Protein AF-A0A6G1HHJ2-F1 (afdb_monomer_lite)

Structure (mmCIF, N/CA/C/O backbone):
data_AF-A0A6G1HHJ2-F1
#
_entry.id   AF-A0A6G1HHJ2-F1
#
loop_
_atom_site.group_PDB
_atom_site.id
_atom_site.type_symbol
_atom_site.label_atom_id
_atom_site.label_alt_id
_atom_site.label_comp_id
_atom_site.label_asym_id
_atom_site.label_entity_id
_atom_site.label_seq_id
_atom_site.pdbx_PDB_ins_code
_atom_site.Cartn_x
_atom_site.Cartn_y
_atom_site.Cartn_z
_atom_site.occupancy
_atom_site.B_iso_or_equiv
_atom_site.auth_seq_id
_atom_site.auth_comp_id
_atom_site.auth_asym_id
_atom_site.auth_atom_id
_atom_site.pdbx_PDB_model_num
ATOM 1 N N . MET A 1 1 ? 3.198 -2.387 -13.524 1.00 81.69 1 MET A N 1
ATOM 2 C CA . MET A 1 1 ? 3.122 -1.892 -12.134 1.00 81.69 1 MET A CA 1
ATOM 3 C C . MET A 1 1 ? 2.609 -2.981 -11.209 1.00 81.69 1 MET A C 1
ATOM 5 O O . MET A 1 1 ? 1.850 -3.835 -11.667 1.00 81.69 1 MET A O 1
ATOM 9 N N . CYS A 1 2 ? 3.080 -2.985 -9.964 1.00 87.50 2 CYS A N 1
ATOM 10 C CA . CYS A 1 2 ? 2.566 -3.855 -8.911 1.00 87.50 2 CYS A CA 1
ATOM 11 C C . CYS A 1 2 ? 1.137 -3.392 -8.547 1.00 87.50 2 CYS A C 1
ATOM 13 O O . CYS A 1 2 ? 0.863 -2.192 -8.583 1.00 87.50 2 CYS A O 1
ATOM 15 N N . GLN A 1 3 ? 0.211 -4.302 -8.250 1.00 90.12 3 GLN A N 1
ATOM 16 C CA . GLN A 1 3 ? -1.125 -3.936 -7.764 1.00 90.12 3 GLN A CA 1
ATOM 17 C C . GLN A 1 3 ? -1.301 -4.433 -6.342 1.00 90.12 3 GLN A C 1
ATOM 19 O O . GLN A 1 3 ? -1.021 -5.599 -6.050 1.00 90.12 3 GLN A O 1
ATOM 24 N N . TYR A 1 4 ? -1.793 -3.543 -5.495 1.00 91.00 4 TYR A N 1
ATOM 25 C CA . TYR A 1 4 ? -2.122 -3.814 -4.111 1.00 91.00 4 TYR A CA 1
ATOM 26 C C . TYR A 1 4 ? -3.631 -3.765 -3.917 1.00 91.00 4 TYR A C 1
ATOM 28 O O . TYR A 1 4 ? -4.371 -3.114 -4.658 1.00 91.00 4 TYR A O 1
ATOM 36 N N . GLU A 1 5 ? -4.069 -4.497 -2.916 1.00 92.12 5 GLU A N 1
ATOM 37 C CA . GLU A 1 5 ? -5.361 -4.354 -2.290 1.00 92.12 5 GLU A CA 1
ATOM 38 C C . GLU A 1 5 ? -5.175 -3.612 -0.979 1.00 92.12 5 GLU A C 1
ATOM 40 O O . GLU A 1 5 ? -4.246 -3.887 -0.215 1.00 92.12 5 GLU A O 1
ATOM 45 N N . ASP A 1 6 ? -6.073 -2.672 -0.759 1.00 92.69 6 ASP A N 1
ATOM 46 C CA . ASP A 1 6 ? -6.117 -1.828 0.414 1.00 92.69 6 ASP A CA 1
ATOM 47 C C . ASP A 1 6 ? -7.174 -2.369 1.377 1.00 92.69 6 ASP A C 1
ATOM 49 O O . ASP A 1 6 ? -8.339 -2.495 1.003 1.00 92.69 6 ASP A O 1
ATOM 53 N N . ILE A 1 7 ? -6.760 -2.781 2.574 1.00 91.75 7 ILE A N 1
ATOM 54 C CA . ILE A 1 7 ? -7.620 -3.472 3.536 1.00 91.75 7 ILE A CA 1
ATOM 55 C C . ILE A 1 7 ? -7.829 -2.574 4.751 1.00 91.75 7 ILE A C 1
ATOM 57 O O . ILE A 1 7 ? -6.879 -2.233 5.459 1.00 91.75 7 ILE A O 1
ATOM 61 N N . HIS A 1 8 ? -9.088 -2.215 4.991 1.00 89.00 8 HIS A N 1
ATOM 62 C CA . HIS A 1 8 ? -9.542 -1.430 6.134 1.00 89.00 8 HIS A CA 1
ATOM 63 C C . HIS A 1 8 ? -10.259 -2.350 7.122 1.00 89.00 8 HIS A C 1
ATOM 65 O O . HIS A 1 8 ? -11.403 -2.756 6.891 1.00 89.00 8 HIS A O 1
ATOM 71 N N . TYR A 1 9 ? -9.601 -2.675 8.230 1.00 85.31 9 TYR A N 1
ATOM 72 C CA . TYR A 1 9 ? -10.172 -3.520 9.275 1.00 85.31 9 TYR A CA 1
ATOM 73 C C . TYR A 1 9 ? -11.159 -2.737 10.147 1.00 85.31 9 TYR A C 1
ATOM 75 O O . TYR A 1 9 ? -11.002 -1.538 10.376 1.00 85.31 9 TYR A O 1
ATOM 83 N N . GLY A 1 10 ? -12.157 -3.431 10.702 1.00 80.75 10 GLY A N 1
ATOM 84 C CA . GLY A 1 10 ? -13.121 -2.820 11.630 1.00 80.75 10 GLY A CA 1
ATOM 85 C C . GLY A 1 10 ? -12.489 -2.281 12.917 1.00 80.75 10 GLY A C 1
ATOM 86 O O . GLY A 1 10 ? -13.037 -1.379 13.540 1.00 80.75 10 GLY A O 1
ATOM 87 N N . CYS A 1 11 ? -11.303 -2.773 13.282 1.00 85.38 11 CYS A N 1
ATOM 88 C CA . CYS A 1 11 ? -10.510 -2.292 14.414 1.00 85.38 11 CYS A CA 1
ATOM 89 C C . CYS A 1 11 ? -9.630 -1.065 14.090 1.00 85.38 11 CYS A C 1
ATOM 91 O O . CYS A 1 11 ? -8.670 -0.817 14.810 1.00 85.38 11 CYS A O 1
ATOM 93 N N . LEU A 1 12 ? -9.916 -0.328 13.007 1.00 80.81 12 LEU A N 1
ATOM 94 C CA . LEU A 1 12 ? -9.119 0.797 12.478 1.00 80.81 12 LEU A CA 1
ATOM 95 C C . LEU A 1 12 ? -7.718 0.447 11.943 1.00 80.81 12 LEU A C 1
ATOM 97 O O . LEU A 1 12 ? -6.992 1.344 11.515 1.00 80.81 12 LEU A O 1
ATOM 101 N N . HIS A 1 13 ? -7.324 -0.826 11.907 1.00 88.06 13 HIS A N 1
ATOM 102 C CA . HIS A 1 13 ? -6.074 -1.197 11.250 1.00 88.06 13 HIS A CA 1
ATOM 103 C C . HIS A 1 13 ? -6.179 -1.052 9.730 1.00 88.06 13 HIS A C 1
ATOM 105 O O . HIS A 1 13 ? -7.234 -1.253 9.122 1.00 88.06 13 HIS A O 1
ATOM 111 N N . HIS A 1 14 ? -5.042 -0.734 9.123 1.00 88.06 14 HIS A N 1
ATOM 112 C CA . HIS A 1 14 ? -4.876 -0.579 7.687 1.00 88.06 14 HIS A CA 1
ATOM 113 C C . HIS A 1 14 ? -3.748 -1.486 7.205 1.00 88.06 14 HIS A C 1
ATOM 115 O O . HIS A 1 14 ? -2.693 -1.560 7.840 1.00 88.06 14 HIS A O 1
ATOM 121 N N . LYS A 1 15 ? -3.965 -2.191 6.092 1.00 89.00 15 LYS A N 1
ATOM 122 C CA . LYS A 1 15 ? -2.946 -3.052 5.487 1.00 89.00 15 LYS A CA 1
ATOM 123 C C . LYS A 1 15 ? -3.001 -2.991 3.973 1.00 89.00 15 LYS A C 1
ATOM 125 O O . LYS A 1 15 ? -4.056 -3.145 3.368 1.00 89.00 15 LYS A O 1
ATOM 130 N N . LEU A 1 16 ? -1.826 -2.879 3.364 1.00 89.06 16 LEU A N 1
ATOM 131 C CA . LEU A 1 16 ? -1.643 -3.069 1.930 1.00 89.06 16 LEU A CA 1
ATOM 132 C C . LEU A 1 16 ? -1.201 -4.508 1.662 1.00 89.06 16 LEU A C 1
ATOM 134 O O . LEU A 1 16 ? -0.155 -4.950 2.143 1.00 89.06 16 LEU A O 1
ATOM 138 N N . ARG A 1 17 ? -1.985 -5.247 0.875 1.00 88.38 17 ARG A N 1
ATOM 139 C CA . ARG A 1 17 ? -1.662 -6.615 0.448 1.00 88.38 17 ARG A CA 1
ATOM 140 C C . ARG A 1 17 ? -1.361 -6.639 -1.042 1.00 88.38 17 ARG A C 1
ATOM 142 O O . ARG A 1 17 ? -2.162 -6.180 -1.845 1.00 88.38 17 ARG A O 1
ATOM 149 N N . LEU A 1 18 ? -0.224 -7.203 -1.436 1.00 87.62 18 LEU A N 1
ATOM 150 C CA . LEU A 1 18 ? 0.113 -7.352 -2.850 1.00 87.62 18 LEU A CA 1
ATOM 151 C C . LEU A 1 18 ? -0.806 -8.396 -3.504 1.00 87.62 18 LEU A C 1
ATOM 153 O O . LEU A 1 18 ? -0.833 -9.548 -3.080 1.00 87.62 18 LEU A O 1
ATOM 157 N N . ILE A 1 19 ? -1.537 -7.998 -4.546 1.00 89.75 19 ILE A N 1
ATOM 158 C CA . ILE A 1 19 ? -2.435 -8.887 -5.308 1.00 89.75 19 ILE A CA 1
ATOM 159 C C . ILE A 1 19 ? -1.876 -9.241 -6.685 1.00 89.75 19 ILE A C 1
ATOM 161 O O . ILE A 1 19 ? -2.217 -10.280 -7.249 1.00 89.75 19 ILE A O 1
ATOM 165 N N . LYS A 1 20 ? 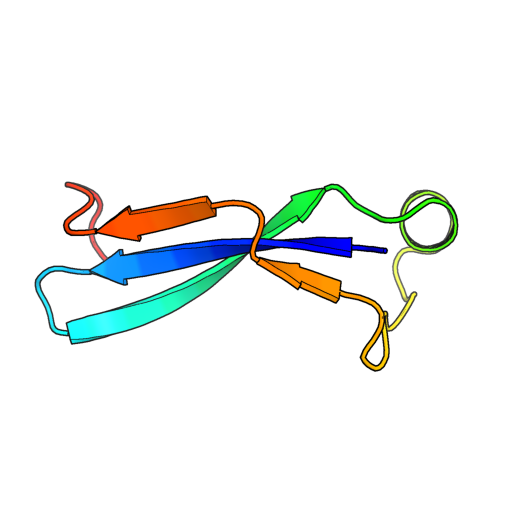-1.002 -8.397 -7.246 1.00 88.19 20 LYS A N 1
ATOM 166 C CA . LYS A 1 20 ? -0.384 -8.652 -8.548 1.00 88.19 20 LYS A CA 1
ATOM 167 C C . LYS A 1 20 ? 1.032 -8.108 -8.606 1.00 88.19 20 LYS A C 1
ATOM 169 O O . LYS A 1 20 ? 1.256 -6.906 -8.492 1.00 88.19 20 LYS A O 1
ATOM 174 N N . HIS A 1 21 ? 1.976 -8.988 -8.907 1.00 87.00 21 HIS A N 1
ATOM 175 C CA . HIS A 1 21 ? 3.343 -8.601 -9.237 1.00 87.00 21 HIS A CA 1
ATOM 176 C C . HIS A 1 21 ? 3.411 -7.976 -10.639 1.00 87.00 21 HIS A C 1
ATOM 178 O O . HIS A 1 21 ? 2.760 -8.456 -11.583 1.00 87.00 21 HIS A O 1
ATOM 184 N N . CYS A 1 22 ? 4.223 -6.922 -10.782 1.00 86.12 22 CYS A N 1
ATOM 185 C CA . CYS A 1 22 ? 4.588 -6.367 -12.085 1.00 86.12 22 CYS A CA 1
ATOM 186 C C . CYS A 1 22 ? 5.441 -7.370 -12.888 1.00 86.12 22 CYS A C 1
ATOM 188 O O . CYS A 1 22 ? 5.874 -8.385 -12.352 1.00 86.12 22 CYS A O 1
ATOM 190 N N . HIS A 1 23 ? 5.695 -7.094 -14.172 1.00 84.69 23 HIS A N 1
ATOM 191 C CA . HIS A 1 23 ? 6.499 -7.988 -15.014 1.00 84.69 23 HIS A CA 1
ATOM 192 C C . HIS A 1 23 ? 7.899 -8.252 -14.429 1.00 84.69 23 HIS A C 1
ATOM 194 O O . HIS A 1 23 ? 8.348 -9.389 -14.409 1.00 84.69 23 HIS A O 1
ATOM 200 N N . PHE A 1 24 ? 8.555 -7.221 -13.889 1.00 82.06 24 PHE A N 1
ATOM 201 C CA . PHE A 1 24 ? 9.894 -7.338 -13.309 1.00 82.06 24 PHE A CA 1
ATOM 202 C C . PHE A 1 24 ? 9.894 -8.077 -11.963 1.00 82.06 24 PHE A C 1
ATOM 204 O O . PHE A 1 24 ? 10.671 -9.005 -11.784 1.00 82.06 24 PHE A O 1
ATOM 211 N N . ALA A 1 25 ? 8.956 -7.758 -11.065 1.00 84.38 25 ALA A N 1
ATOM 212 C CA . ALA A 1 25 ? 8.826 -8.40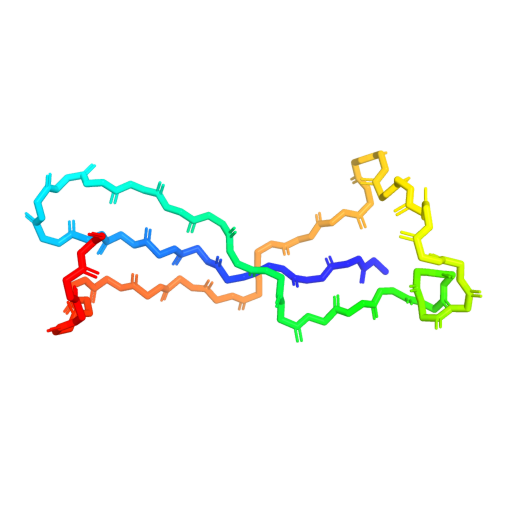0 -9.752 1.00 84.38 25 ALA A CA 1
ATOM 213 C C . ALA A 1 25 ? 8.427 -9.879 -9.806 1.00 84.38 25 ALA A C 1
ATOM 215 O O . ALA A 1 25 ? 8.555 -10.587 -8.816 1.00 84.38 25 ALA A O 1
ATOM 216 N N . ARG A 1 26 ? 7.913 -10.358 -10.944 1.00 82.00 26 ARG A N 1
ATOM 217 C CA . ARG A 1 26 ? 7.693 -11.796 -11.156 1.00 82.00 26 ARG A CA 1
ATOM 218 C C . ARG A 1 26 ? 9.000 -12.563 -11.327 1.00 82.00 26 ARG A C 1
ATOM 220 O O . ARG A 1 26 ? 9.035 -13.742 -11.004 1.00 82.00 26 ARG A O 1
ATOM 227 N N . ASN A 1 27 ? 10.029 -11.898 -11.846 1.00 84.06 27 ASN A N 1
ATOM 228 C CA . ASN A 1 27 ? 11.307 -12.515 -12.188 1.00 84.06 27 ASN A CA 1
ATOM 229 C C . ASN A 1 27 ? 12.399 -12.217 -11.155 1.00 84.06 27 ASN A C 1
ATOM 231 O O . ASN A 1 27 ? 13.360 -12.972 -11.070 1.00 84.06 27 ASN A O 1
ATOM 235 N N . ASP A 1 28 ? 12.258 -11.142 -10.378 1.00 81.62 28 ASP A N 1
ATOM 236 C CA . ASP A 1 28 ? 13.196 -10.764 -9.324 1.00 81.62 28 ASP A CA 1
ATOM 237 C C . ASP A 1 28 ? 12.466 -10.614 -7.973 1.00 81.62 28 ASP A C 1
ATOM 239 O O . ASP A 1 28 ? 11.694 -9.665 -7.800 1.00 81.62 28 ASP A O 1
ATOM 243 N N . PRO A 1 29 ? 12.694 -11.527 -7.004 1.00 72.12 29 PRO A N 1
ATOM 244 C CA . PRO A 1 29 ? 12.069 -11.475 -5.679 1.00 72.12 29 PRO A CA 1
ATOM 245 C C . PRO A 1 29 ? 12.424 -10.216 -4.880 1.00 72.12 29 PRO A C 1
ATOM 247 O O . PRO A 1 29 ? 11.671 -9.821 -3.993 1.00 72.12 29 PRO A O 1
ATOM 250 N N . HIS A 1 30 ? 13.562 -9.586 -5.188 1.00 77.50 30 HIS A N 1
ATOM 251 C CA . HIS A 1 30 ? 14.030 -8.366 -4.528 1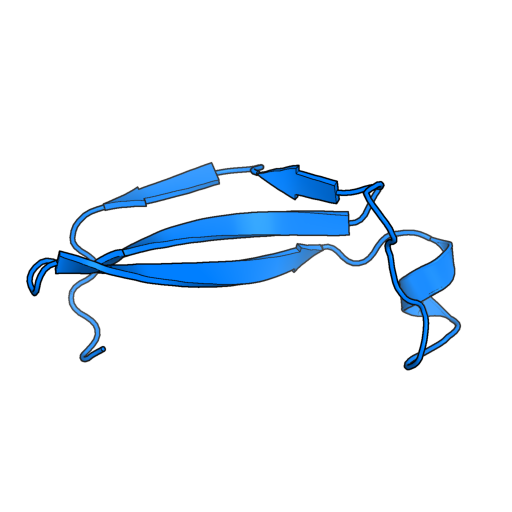.00 77.50 30 HIS A CA 1
ATOM 252 C C . HIS A 1 30 ? 13.610 -7.090 -5.266 1.00 77.50 30 HIS A C 1
ATOM 254 O O . HIS A 1 30 ? 14.073 -5.999 -4.924 1.00 77.50 30 HIS A O 1
ATOM 260 N N . HIS A 1 31 ? 12.714 -7.199 -6.251 1.00 80.88 31 HIS A N 1
ATOM 261 C CA . HIS A 1 31 ? 12.297 -6.055 -7.040 1.00 80.88 31 HIS A CA 1
ATOM 262 C C . HIS A 1 31 ? 11.507 -5.072 -6.179 1.00 80.88 31 HIS A C 1
ATOM 264 O O . HIS A 1 31 ? 10.307 -5.228 -5.932 1.00 80.88 31 HIS A O 1
ATOM 270 N N . ALA A 1 32 ? 12.169 -3.997 -5.777 1.00 71.88 32 ALA A N 1
ATOM 271 C CA . ALA A 1 32 ? 11.506 -2.865 -5.171 1.00 71.88 32 ALA A CA 1
ATOM 272 C C . ALA A 1 32 ? 10.746 -2.089 -6.260 1.00 71.88 32 ALA A C 1
ATOM 274 O O . ALA A 1 32 ? 11.323 -1.346 -7.055 1.00 71.88 32 ALA A O 1
ATOM 275 N N . CYS A 1 33 ? 9.420 -2.258 -6.289 1.00 75.25 33 CYS A N 1
ATOM 276 C CA . CYS A 1 33 ? 8.490 -1.421 -7.053 1.00 75.25 33 CYS A CA 1
ATOM 277 C C . CYS A 1 33 ? 8.496 0.013 -6.444 1.00 75.25 33 CYS A C 1
ATOM 279 O O . CYS A 1 33 ? 7.515 0.416 -5.822 1.00 75.25 33 CYS A O 1
ATOM 281 N N . PHE A 1 34 ? 9.597 0.778 -6.568 1.00 77.12 34 PHE A N 1
ATOM 282 C CA . PHE A 1 34 ? 9.781 2.139 -6.021 1.00 77.12 34 PHE A CA 1
ATOM 283 C C . PHE A 1 34 ? 8.800 3.147 -6.655 1.00 77.12 34 PHE A C 1
ATOM 285 O O . PHE A 1 34 ? 9.130 3.857 -7.599 1.00 77.12 34 PHE A O 1
ATOM 292 N N . GLY A 1 35 ? 7.555 3.177 -6.178 1.00 71.50 35 GLY A N 1
ATOM 293 C CA . GLY A 1 35 ? 6.505 4.071 -6.684 1.00 71.50 35 GLY A CA 1
ATOM 294 C C . GLY A 1 35 ? 5.774 3.576 -7.939 1.00 71.50 35 GLY A C 1
ATOM 295 O O . GLY A 1 35 ? 4.818 4.204 -8.376 1.00 71.50 35 GLY A O 1
ATOM 296 N N . ALA A 1 36 ? 6.151 2.423 -8.501 1.00 81.00 36 ALA A N 1
ATOM 297 C CA . ALA A 1 36 ? 5.462 1.805 -9.639 1.00 81.00 36 ALA A CA 1
ATOM 298 C C . ALA A 1 36 ? 4.362 0.827 -9.186 1.00 81.00 36 ALA A C 1
ATOM 300 O O . ALA A 1 36 ? 4.346 -0.350 -9.585 1.00 81.00 36 ALA A O 1
ATOM 301 N N . TRP A 1 37 ? 3.444 1.302 -8.344 1.00 87.25 37 TRP A N 1
ATOM 302 C CA . TRP A 1 37 ? 2.332 0.510 -7.830 1.00 87.25 37 TRP A CA 1
ATOM 303 C C . TRP A 1 37 ? 1.008 1.273 -7.794 1.00 87.25 37 TRP A C 1
ATOM 305 O O . TRP A 1 37 ? 0.979 2.497 -7.806 1.00 87.25 37 TRP A O 1
ATOM 315 N N . THR A 1 38 ? -0.096 0.528 -7.800 1.00 89.50 38 THR A N 1
ATOM 316 C CA . THR A 1 38 ? -1.464 1.071 -7.744 1.00 89.50 38 THR A CA 1
ATOM 317 C C . THR A 1 38 ? -2.328 0.261 -6.788 1.00 89.50 38 THR A C 1
ATOM 319 O O . THR A 1 38 ? -2.092 -0.935 -6.602 1.00 89.50 38 THR A O 1
ATOM 322 N N . VAL A 1 39 ? -3.343 0.898 -6.204 1.00 90.44 39 VAL A N 1
ATOM 323 C CA . VAL A 1 39 ? -4.407 0.203 -5.472 1.00 90.44 39 VAL A CA 1
ATOM 324 C C . VAL A 1 39 ? -5.463 -0.226 -6.484 1.00 90.44 39 VAL A C 1
ATOM 326 O O . VAL A 1 39 ? -6.103 0.610 -7.114 1.00 90.44 39 VAL A O 1
ATOM 329 N N . GLY A 1 40 ? -5.596 -1.535 -6.694 1.00 88.69 40 GLY A N 1
ATOM 330 C CA . GLY A 1 40 ? -6.562 -2.092 -7.645 1.00 88.69 40 GLY A CA 1
ATOM 331 C C . GLY A 1 40 ? -7.958 -2.260 -7.051 1.00 88.69 40 GLY A C 1
ATOM 332 O O . GLY A 1 40 ? -8.942 -2.236 -7.785 1.00 88.69 40 GLY A O 1
ATOM 333 N N . ARG A 1 41 ? -8.042 -2.447 -5.731 1.00 89.12 41 ARG A N 1
ATOM 334 C CA . ARG A 1 41 ? -9.300 -2.566 -4.992 1.00 89.12 41 ARG A CA 1
ATOM 335 C C . ARG A 1 41 ? -9.109 -2.185 -3.529 1.00 89.12 41 ARG A C 1
ATOM 337 O O . ARG A 1 41 ? -8.024 -2.384 -2.983 1.00 89.12 41 ARG A O 1
ATOM 344 N N . THR A 1 42 ? -10.189 -1.722 -2.917 1.00 90.00 42 THR A N 1
ATOM 345 C CA . THR A 1 42 ? -10.275 -1.446 -1.483 1.00 90.00 42 THR A CA 1
ATOM 346 C C . THR A 1 42 ? -11.302 -2.380 -0.867 1.00 90.00 42 THR A C 1
ATOM 348 O O . THR A 1 42 ? -12.393 -2.551 -1.416 1.00 90.00 42 THR A O 1
ATOM 351 N N . TRP A 1 43 ? -10.950 -2.993 0.257 1.00 86.50 43 TRP A N 1
ATOM 352 C CA . TRP A 1 43 ? -11.811 -3.892 1.003 1.00 86.50 43 TRP A CA 1
ATOM 353 C C . TRP A 1 43 ? -12.003 -3.374 2.425 1.00 86.50 43 TRP A C 1
ATOM 355 O O . TRP A 1 43 ? -11.055 -3.248 3.196 1.00 86.50 43 TRP A O 1
ATOM 365 N N . SER A 1 44 ? -13.249 -3.056 2.767 1.00 83.31 44 SER A N 1
ATOM 366 C CA . SER A 1 44 ? -13.638 -2.552 4.082 1.00 83.31 44 SER A CA 1
ATOM 367 C C . SER A 1 44 ? -14.335 -3.621 4.913 1.00 83.31 44 SER A C 1
ATOM 369 O O . SER A 1 44 ? -15.204 -4.325 4.398 1.00 83.31 44 SER A O 1
ATOM 371 N N . LEU A 1 45 ? -14.023 -3.649 6.210 1.00 69.12 45 LEU A N 1
ATOM 372 C CA . LEU A 1 45 ? -14.641 -4.514 7.220 1.00 69.12 45 LEU A CA 1
ATOM 373 C C . LEU A 1 45 ? -14.524 -6.019 6.912 1.00 69.12 45 LEU A C 1
ATOM 375 O O . LEU A 1 45 ? -15.525 -6.738 6.986 1.00 69.12 45 LEU A O 1
AT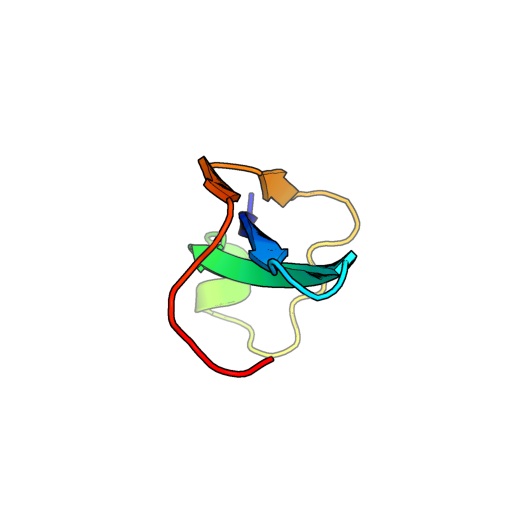OM 379 N N . PRO A 1 46 ? -13.337 -6.537 6.558 1.00 70.31 46 PRO A N 1
ATOM 380 C CA . PRO A 1 46 ? -13.194 -7.968 6.371 1.00 70.31 46 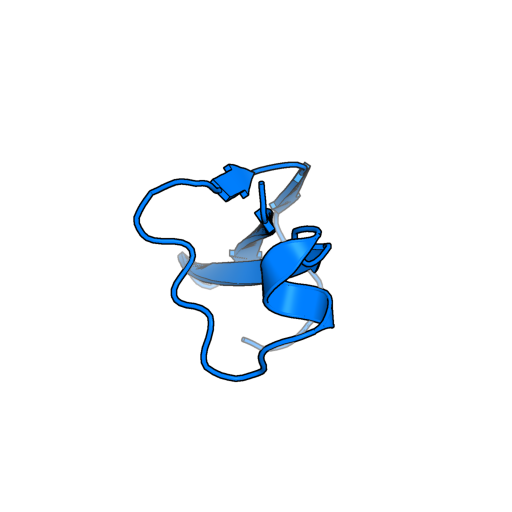PRO A CA 1
ATOM 381 C C . PRO A 1 46 ? -13.359 -8.680 7.732 1.00 70.31 46 PRO A C 1
ATOM 383 O O . PRO A 1 46 ? -12.912 -8.191 8.767 1.00 70.31 46 PRO A O 1
ATOM 386 N N . CYS A 1 47 ? -14.033 -9.835 7.741 1.00 67.25 47 CYS A N 1
ATOM 387 C CA . CYS A 1 47 ? -14.320 -10.644 8.943 1.00 67.25 47 CYS A CA 1
ATOM 388 C C . CYS A 1 47 ? -13.062 -11.320 9.547 1.00 67.25 47 CYS A C 1
ATOM 390 O O . CYS A 1 47 ? -13.136 -12.063 10.524 1.00 67.25 47 CYS A O 1
ATOM 392 N N . GLU A 1 48 ? -11.901 -11.116 8.934 1.00 66.31 48 GLU A N 1
ATOM 393 C CA . GLU A 1 48 ? -10.613 -11.667 9.345 1.00 66.31 48 GLU A CA 1
ATOM 394 C C . GLU A 1 48 ? -10.033 -10.855 10.514 1.00 66.31 48 GLU A C 1
ATOM 396 O O . GLU A 1 48 ? -10.094 -9.625 10.528 1.00 66.31 48 GLU A O 1
ATOM 401 N N . HIS A 1 49 ? -9.479 -11.553 11.513 1.00 60.50 49 HIS A N 1
ATOM 402 C CA . HIS A 1 49 ? -8.718 -10.910 12.585 1.00 60.50 49 HIS A CA 1
ATOM 403 C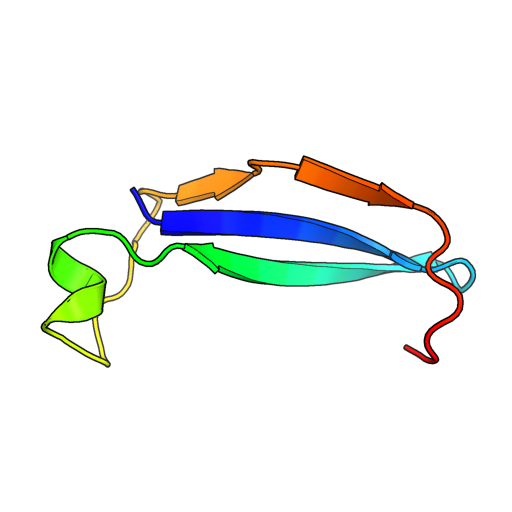 C . HIS A 1 49 ? -7.504 -10.195 11.978 1.00 60.50 49 HIS A C 1
ATOM 405 O O . HIS A 1 49 ? -6.817 -10.762 11.126 1.00 60.50 49 HIS A O 1
ATOM 411 N N . CYS A 1 50 ? -7.282 -8.949 12.403 1.00 63.59 50 CYS A N 1
ATOM 412 C CA . CYS A 1 50 ? -6.117 -8.159 12.013 1.00 63.59 50 CYS A CA 1
ATOM 413 C C . CYS A 1 50 ? -4.803 -8.838 12.420 1.00 63.59 50 CYS A C 1
ATOM 415 O O . CYS A 1 50 ? -4.745 -9.348 13.562 1.00 63.59 50 CYS A O 1
#

Organism: NCBI:txid703511

pLDDT: mean 82.75, std 8.05, range [60.5, 92.69]

Sequence (50 aa):
MCQYEDIHYGCLHHKLRLIKHCHFARNDPHHACFGAWTVGRTWSLPCEHC

Foldseek 3Di:
DWEWEWEQAPVRDIDTHTPGDDPVCVVDVPDDCPVVYDHPYYHYHDPDDD

Radius of gyration: 12.5 Å; chains: 1; bounding box: 29×17×29 Å

Secondary structure (DSSP, 8-state):
-EEEEEEE-TTS-EEEEEEE--TTTTT-TT---SS-EEEEEEEES-SS--